Protein AF-A0AAD5LPI6-F1 (afdb_monomer_lite)

InterPro domains:
  IPR008027 Cytochrome b-c1 complex subunit 9 [PF05365] (35-84)
  IPR008027 Cytochrome b-c1 complex subunit 9 [PTHR12980] (19-94)
  IPR036656 Cytochrome b-c1 complex subunit 9 superfamily [G3DSA:1.20.5.260] (32-97)
  IPR036656 Cytochrome b-c1 complex subunit 9 superfamily [SSF81514] (32-86)

pLDDT: mean 76.5, std 17.87, range [42.44, 97.94]

Sequence (97 aa):
MLGRSLRQTTARMAQGARMASTKHSSLNGAGAYEGVYQAVMKTNVTYVATIIAAAVAVEVVYGKATSFVWESVNRGRLYHHIDWTQFKTDDDDEDEE

Secondary structure (DSSP, 8-state):
---SSHHHHHHHHHHHHHHGGGS---SS-S-TTHHHIIIIISSHHHHHHHHHHHHHHHHHHHHHHHHHHHHHHTTTSSGGGS-GGGG--GGGGS---

Foldseek 3Di:
DPDPDPVVVVVVVVVVVVVVPPPPPPPPPQDPCNVVCVQQVVDPVSVVVVVVVVVVVCCVVVVVVVVVVVCVVCPPPDPVNDDCVVVDDPVVPPPDD

Organism: Pythium insidiosum (NCBI:txid114742)

Radius of gyration: 33.86 Å; chains: 1; bounding box: 90×20×82 Å

Structure (mmCIF, N/CA/C/O backbone):
data_AF-A0AAD5LPI6-F1
#
_entry.id   AF-A0AAD5LPI6-F1
#
loop_
_atom_site.group_PDB
_atom_site.id
_atom_site.type_symbol
_atom_site.label_atom_id
_atom_site.label_alt_id
_atom_site.label_comp_id
_atom_site.label_asym_id
_atom_site.label_entity_id
_atom_site.label_seq_id
_atom_site.pdbx_PDB_ins_code
_atom_site.Cartn_x
_atom_site.Cartn_y
_atom_site.Cartn_z
_atom_site.occupancy
_atom_site.B_iso_or_equiv
_atom_site.auth_seq_id
_atom_site.auth_comp_id
_atom_site.auth_asym_id
_atom_site.auth_atom_id
_atom_site.pdbx_PDB_model_num
ATOM 1 N N . MET A 1 1 ? -40.344 -9.862 58.980 1.00 48.66 1 MET A N 1
ATOM 2 C CA . MET A 1 1 ? -39.403 -9.200 58.043 1.00 48.66 1 MET A CA 1
ATOM 3 C C . MET A 1 1 ? -39.414 -9.941 56.702 1.00 48.66 1 MET A C 1
ATOM 5 O O . MET A 1 1 ? -38.596 -10.821 56.505 1.00 48.66 1 MET A O 1
ATOM 9 N N . LEU A 1 2 ? -40.362 -9.665 55.799 1.00 55.50 2 LEU A N 1
ATOM 10 C CA . LEU A 1 2 ? -40.551 -10.448 54.558 1.00 55.50 2 LEU A CA 1
ATOM 11 C C . LEU A 1 2 ? -41.073 -9.546 53.423 1.00 55.50 2 LEU A C 1
ATOM 13 O O . LEU A 1 2 ? -42.197 -9.683 52.968 1.00 55.50 2 LEU A O 1
ATOM 17 N N . GLY A 1 3 ? -40.282 -8.552 53.008 1.00 52.12 3 GLY A N 1
ATOM 18 C CA . GLY A 1 3 ? -40.752 -7.562 52.022 1.00 52.12 3 GLY A CA 1
ATOM 19 C C . GLY A 1 3 ? -39.693 -6.978 51.089 1.00 52.12 3 GLY A C 1
ATOM 20 O O . GLY A 1 3 ? -39.943 -5.942 50.481 1.00 52.12 3 GLY A O 1
ATOM 21 N N . ARG A 1 4 ? -38.497 -7.577 50.987 1.00 56.06 4 ARG A N 1
ATOM 22 C CA . ARG A 1 4 ? -37.368 -6.968 50.250 1.00 56.06 4 ARG A CA 1
ATOM 23 C C . ARG A 1 4 ? -36.803 -7.773 49.071 1.00 56.06 4 ARG A C 1
ATOM 25 O O . ARG A 1 4 ? -35.949 -7.242 48.375 1.00 56.06 4 ARG A O 1
ATOM 32 N N . SER A 1 5 ? -37.281 -8.983 48.769 1.00 57.22 5 SER A N 1
ATOM 33 C CA . SER A 1 5 ? -36.685 -9.800 47.690 1.00 57.22 5 SER A CA 1
ATOM 34 C C . SER A 1 5 ? -37.212 -9.495 46.279 1.00 57.22 5 SER A C 1
ATOM 36 O O . SER A 1 5 ? -36.477 -9.647 45.308 1.00 57.22 5 SER A O 1
ATOM 38 N N . LEU A 1 6 ? -38.449 -9.005 46.140 1.00 54.75 6 LEU A N 1
ATOM 39 C CA . LEU A 1 6 ? -39.102 -8.812 44.832 1.00 54.75 6 LEU A CA 1
ATOM 40 C C . LEU A 1 6 ? -38.627 -7.578 44.045 1.00 54.75 6 LEU A C 1
ATOM 42 O O . LEU A 1 6 ? -38.766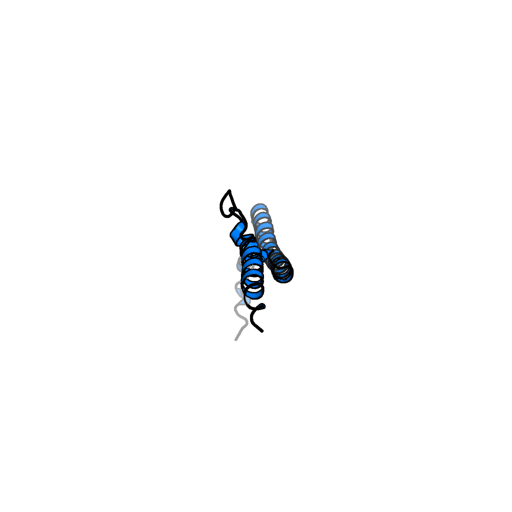 -7.531 42.826 1.00 54.75 6 LEU A O 1
ATOM 46 N N . ARG A 1 7 ? -38.055 -6.570 44.716 1.00 51.94 7 ARG A N 1
ATOM 47 C CA . ARG A 1 7 ? -37.570 -5.340 44.054 1.00 51.94 7 ARG A CA 1
ATOM 48 C C . ARG A 1 7 ? -36.146 -5.461 43.508 1.00 51.94 7 ARG A C 1
ATOM 50 O O . ARG A 1 7 ? -35.738 -4.666 42.670 1.00 51.94 7 ARG A O 1
ATOM 57 N N . GLN A 1 8 ? -35.380 -6.439 43.985 1.00 53.19 8 GLN A N 1
ATOM 58 C CA . GLN A 1 8 ? -33.960 -6.569 43.653 1.00 53.19 8 GLN A CA 1
ATOM 59 C C . GLN A 1 8 ? -33.734 -7.436 42.404 1.00 53.19 8 GLN A C 1
ATOM 61 O O . GLN A 1 8 ? -32.804 -7.190 41.636 1.00 53.19 8 GLN A O 1
ATOM 66 N N . THR A 1 9 ? -34.616 -8.407 42.158 1.00 54.50 9 THR A N 1
ATOM 67 C CA . THR A 1 9 ? -34.627 -9.236 40.944 1.00 54.50 9 THR A CA 1
ATOM 68 C C . THR A 1 9 ? -35.052 -8.440 39.712 1.00 54.50 9 THR A C 1
ATOM 70 O O . THR A 1 9 ? -34.396 -8.520 38.675 1.00 54.50 9 THR A O 1
ATOM 73 N N . THR A 1 10 ? -36.074 -7.592 39.834 1.00 55.25 10 THR A N 1
ATOM 74 C CA . THR A 1 10 ? -36.537 -6.719 38.743 1.00 55.25 10 THR A CA 1
ATOM 75 C C . THR A 1 10 ? -35.522 -5.637 38.384 1.00 55.25 10 THR A C 1
ATOM 77 O O . THR A 1 10 ? -35.328 -5.367 37.203 1.00 55.25 10 THR A O 1
ATOM 80 N N . ALA A 1 11 ? -34.804 -5.072 39.360 1.00 55.38 11 ALA A N 1
ATOM 81 C CA . ALA A 1 11 ? -33.739 -4.101 39.099 1.00 55.38 11 ALA A CA 1
ATOM 82 C C . ALA A 1 11 ? -32.567 -4.708 38.302 1.00 55.38 11 ALA A C 1
ATOM 84 O O . ALA A 1 11 ? -32.097 -4.095 37.347 1.00 55.38 11 ALA A O 1
ATOM 85 N N . ARG A 1 12 ? -32.141 -5.940 38.623 1.00 53.44 12 ARG A N 1
ATOM 86 C CA . ARG A 1 12 ? -31.101 -6.652 37.854 1.00 53.44 12 ARG A CA 1
ATOM 87 C C . ARG A 1 12 ? -31.572 -7.043 36.452 1.00 53.44 12 ARG A C 1
ATOM 89 O O . ARG A 1 12 ? -30.799 -6.954 35.503 1.00 53.44 12 ARG A O 1
ATOM 96 N N . MET A 1 13 ? -32.846 -7.405 36.308 1.00 54.31 13 MET A N 1
ATOM 97 C CA . MET A 1 13 ? -33.452 -7.722 35.013 1.00 54.31 13 MET A CA 1
ATOM 98 C C . MET A 1 13 ? -33.605 -6.474 34.128 1.00 54.31 13 MET A C 1
ATOM 100 O O . MET A 1 13 ? -33.295 -6.519 32.942 1.00 54.31 13 MET A O 1
ATOM 104 N N . ALA A 1 14 ? -33.982 -5.331 34.709 1.00 55.31 14 ALA A N 1
ATOM 105 C CA . ALA A 1 14 ? -34.048 -4.041 34.020 1.00 55.31 14 ALA A CA 1
ATOM 106 C C . ALA A 1 14 ? -32.660 -3.525 33.602 1.00 55.31 14 ALA A C 1
ATOM 108 O O . ALA A 1 14 ? -32.522 -2.899 32.552 1.00 55.31 14 ALA A O 1
ATOM 109 N N . GLN A 1 15 ? -31.622 -3.808 34.391 1.00 54.81 15 GLN A N 1
ATOM 110 C CA . GLN A 1 15 ? -30.242 -3.449 34.064 1.00 54.81 15 GLN A CA 1
ATOM 111 C C . GLN A 1 15 ? -29.671 -4.342 32.945 1.00 54.81 15 GLN A C 1
ATOM 113 O O . GLN A 1 15 ? -29.030 -3.828 32.032 1.00 54.81 15 GLN A O 1
ATOM 118 N N . GLY A 1 16 ? -29.990 -5.644 32.936 1.00 54.72 16 GLY A N 1
ATOM 119 C CA . GLY A 1 16 ? -29.661 -6.562 31.833 1.00 54.72 16 GLY A CA 1
ATOM 120 C C . GLY A 1 16 ? -30.429 -6.270 30.535 1.00 54.72 16 GLY A C 1
ATOM 121 O O . GLY A 1 16 ? -29.858 -6.348 29.450 1.00 54.72 16 GLY A O 1
ATOM 122 N N . ALA A 1 17 ? -31.692 -5.845 30.634 1.00 54.50 17 ALA A N 1
ATOM 123 C CA . ALA A 1 17 ? -32.514 -5.470 29.480 1.00 54.50 17 ALA A CA 1
ATOM 124 C C . ALA A 1 17 ? -32.011 -4.199 28.771 1.00 54.50 17 ALA A C 1
ATOM 126 O O . ALA A 1 17 ? -32.064 -4.112 27.547 1.00 54.50 17 ALA A O 1
ATOM 127 N N . ARG A 1 18 ? -31.454 -3.232 29.514 1.00 53.88 18 ARG A N 1
ATOM 128 C CA . ARG A 1 18 ? -30.826 -2.027 28.935 1.00 53.88 18 ARG A CA 1
ATOM 129 C C . ARG A 1 18 ? -29.493 -2.328 28.249 1.00 53.88 18 ARG A C 1
ATOM 131 O O . ARG A 1 18 ? -29.121 -1.635 27.310 1.00 53.88 18 ARG A O 1
ATOM 138 N N . MET A 1 19 ? -28.802 -3.381 28.680 1.00 52.62 19 MET A N 1
ATOM 139 C CA . MET A 1 19 ? -27.530 -3.815 28.099 1.00 52.62 19 MET A CA 1
ATOM 140 C C . MET A 1 19 ? -27.714 -4.611 26.793 1.00 52.62 19 MET A C 1
ATOM 142 O O . MET A 1 19 ? -26.812 -4.653 25.964 1.00 52.62 19 MET A O 1
ATOM 146 N N . ALA A 1 20 ? -28.899 -5.189 26.569 1.00 54.38 20 ALA A N 1
ATOM 147 C CA . ALA A 1 20 ? -29.251 -5.891 25.332 1.00 54.38 20 ALA A CA 1
ATOM 148 C C . ALA A 1 20 ? -29.612 -4.953 24.159 1.00 54.38 20 ALA A C 1
ATOM 150 O O . ALA A 1 20 ? -29.718 -5.405 23.020 1.00 54.38 20 ALA A O 1
ATOM 151 N N . SER A 1 21 ? -29.788 -3.652 24.420 1.00 54.56 21 SER A N 1
ATOM 152 C CA . SER A 1 21 ? -30.313 -2.673 23.455 1.00 54.56 21 SER A CA 1
ATOM 153 C C . SER A 1 21 ? -29.247 -1.963 22.607 1.00 54.56 21 SER A C 1
ATOM 155 O O . SER A 1 21 ? -29.591 -1.088 21.818 1.00 54.56 21 SER A O 1
ATOM 157 N N . THR A 1 22 ? -27.964 -2.313 22.731 1.00 59.38 22 THR A N 1
ATOM 158 C CA . THR A 1 22 ? -26.884 -1.731 21.908 1.00 59.38 22 THR A CA 1
ATOM 159 C C . THR A 1 22 ? -26.395 -2.671 20.807 1.00 59.38 22 THR A C 1
ATOM 161 O O . THR A 1 22 ? -25.305 -2.486 20.268 1.00 59.38 22 THR A O 1
ATOM 164 N N . LYS A 1 23 ? -27.187 -3.681 20.420 1.00 56.72 23 LYS A N 1
ATOM 165 C CA . LYS A 1 23 ? -26.946 -4.355 19.141 1.00 56.72 23 LYS A CA 1
ATOM 166 C C . LYS A 1 23 ? -27.366 -3.411 18.019 1.00 56.72 23 LYS A C 1
ATOM 168 O O . LYS A 1 23 ? -28.547 -3.119 17.867 1.00 56.72 23 LYS A O 1
ATOM 173 N N . HIS A 1 24 ? -26.371 -2.930 17.277 1.00 57.09 24 HIS A N 1
ATOM 174 C CA . HIS A 1 24 ? -26.512 -2.152 16.050 1.00 57.09 24 HIS A CA 1
ATOM 175 C C . HIS A 1 24 ? -27.626 -2.756 15.180 1.00 57.09 24 HIS A C 1
ATOM 177 O O . HIS A 1 24 ? -27.505 -3.883 14.701 1.00 57.09 24 HIS A O 1
ATOM 183 N N . SER A 1 25 ? -28.745 -2.043 15.033 1.00 57.25 25 SER A N 1
ATOM 184 C CA . SER A 1 25 ? -29.853 -2.458 14.176 1.00 57.25 25 SER A CA 1
ATOM 185 C C . SER A 1 25 ? -29.471 -2.195 12.720 1.00 57.25 25 SER A C 1
ATOM 187 O O . SER A 1 25 ? -29.860 -1.185 12.135 1.00 57.25 25 SER A O 1
ATOM 189 N N . SER A 1 26 ? -28.658 -3.070 12.134 1.00 59.69 26 SER A N 1
ATOM 190 C CA . SER A 1 26 ? -28.300 -2.984 10.720 1.00 59.69 26 SER A CA 1
ATOM 191 C C . SER A 1 26 ? -29.459 -3.555 9.888 1.00 59.6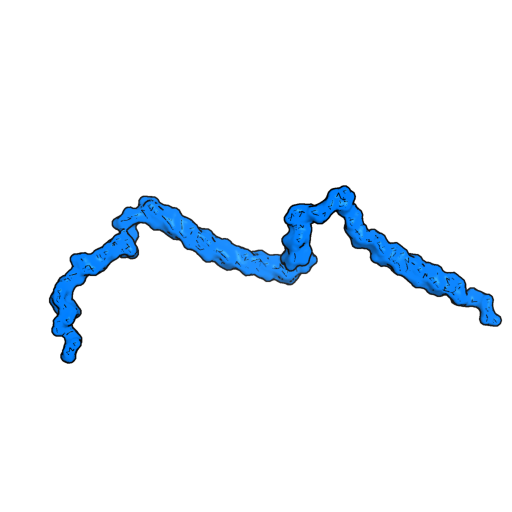9 26 SER A C 1
ATOM 193 O O . SER A 1 26 ? -29.468 -4.729 9.526 1.00 59.69 26 SER A O 1
ATOM 195 N N . LEU A 1 27 ? -30.488 -2.740 9.636 1.00 59.59 27 LEU A N 1
ATOM 196 C CA . LEU A 1 27 ? -31.593 -3.094 8.725 1.00 59.59 27 LEU A CA 1
ATOM 197 C C . LEU A 1 27 ? -31.089 -3.361 7.289 1.00 59.59 27 LEU A C 1
ATOM 199 O O . LEU A 1 27 ? -31.724 -4.095 6.542 1.00 59.59 27 LEU A O 1
ATOM 203 N N . ASN A 1 28 ? -29.901 -2.851 6.960 1.00 61.25 28 ASN A N 1
ATOM 204 C CA . ASN A 1 28 ? -29.064 -3.259 5.836 1.00 61.25 28 ASN A CA 1
ATOM 205 C C . ASN A 1 28 ? -27.839 -3.940 6.458 1.00 61.25 28 ASN A C 1
ATOM 207 O O . ASN A 1 28 ? -27.235 -3.318 7.324 1.00 61.25 28 ASN A O 1
ATOM 211 N N . GLY A 1 29 ? -27.504 -5.187 6.110 1.00 66.12 29 GLY A N 1
ATOM 212 C CA . GLY A 1 29 ? -26.416 -5.955 6.745 1.00 66.12 29 GLY A CA 1
ATOM 213 C C . GLY A 1 29 ? -25.040 -5.262 6.773 1.00 66.12 29 GLY A C 1
ATOM 214 O O . GLY A 1 29 ? -24.883 -4.133 6.315 1.00 66.12 29 GLY A O 1
ATOM 215 N N . ALA A 1 30 ? -24.023 -5.947 7.312 1.00 71.62 30 ALA A N 1
ATOM 216 C CA . ALA A 1 30 ? -22.661 -5.412 7.416 1.00 71.62 30 ALA A CA 1
ATOM 217 C C . ALA A 1 30 ? -22.206 -4.774 6.087 1.00 71.62 30 ALA A C 1
ATOM 219 O O . ALA A 1 30 ? -22.186 -5.434 5.048 1.00 71.62 30 ALA A O 1
ATOM 220 N N . GLY A 1 31 ? -21.885 -3.476 6.119 1.00 81.69 31 GLY A N 1
ATOM 221 C CA . GLY A 1 31 ? -21.426 -2.752 4.936 1.00 81.69 31 GLY A CA 1
ATOM 222 C C . GLY A 1 31 ? -20.111 -3.328 4.407 1.00 81.69 31 GLY A C 1
ATOM 223 O O . GLY A 1 31 ? -19.352 -3.943 5.155 1.00 81.69 31 GLY A O 1
ATOM 224 N N . ALA A 1 32 ? -19.800 -3.089 3.128 1.00 86.06 32 ALA A N 1
ATOM 225 C CA . ALA A 1 32 ? -18.599 -3.626 2.469 1.00 86.06 32 ALA A CA 1
ATOM 226 C C . ALA A 1 32 ? -17.277 -3.311 3.204 1.00 86.06 32 ALA A C 1
ATOM 228 O O . ALA A 1 32 ? -16.294 -4.030 3.055 1.00 86.06 32 ALA A O 1
ATOM 229 N N . TYR A 1 33 ? -17.266 -2.262 4.030 1.00 88.06 33 TYR A N 1
ATOM 230 C CA . TYR A 1 33 ? -16.100 -1.801 4.784 1.00 88.06 33 TYR A CA 1
ATOM 231 C C . TYR A 1 33 ? -16.198 -2.053 6.293 1.00 88.06 33 TYR A C 1
ATOM 233 O O . TYR A 1 33 ? -15.306 -1.649 7.035 1.00 88.06 33 TYR A O 1
ATOM 241 N N . GLU A 1 34 ? -17.243 -2.739 6.762 1.00 88.06 34 GLU A N 1
ATOM 242 C CA . GLU A 1 34 ? -17.455 -3.008 8.190 1.00 88.06 34 GLU A CA 1
ATOM 243 C C . GLU A 1 34 ? -16.276 -3.788 8.791 1.00 88.06 34 GLU A C 1
ATOM 245 O O . GLU A 1 34 ? -15.798 -3.468 9.876 1.00 88.06 34 GLU A O 1
ATOM 250 N N . GLY A 1 35 ? -15.732 -4.757 8.047 1.00 89.00 35 GLY A N 1
ATOM 251 C CA . GLY A 1 35 ? -14.553 -5.514 8.475 1.00 89.00 35 GLY A CA 1
ATOM 252 C C . GLY A 1 35 ? -13.304 -4.641 8.628 1.00 89.00 35 GLY A C 1
ATOM 253 O O . GLY A 1 35 ? -12.569 -4.785 9.601 1.00 89.00 35 GLY A O 1
ATOM 254 N N . VAL A 1 36 ? -13.095 -3.687 7.715 1.00 89.88 36 VAL A N 1
ATOM 255 C CA . VAL A 1 36 ? -11.967 -2.741 7.783 1.00 89.88 36 VAL A CA 1
ATOM 256 C C . VAL A 1 36 ? -12.142 -1.803 8.971 1.00 89.88 36 VAL A C 1
ATOM 258 O O . VAL A 1 36 ? -11.205 -1.589 9.742 1.00 89.88 36 VAL A O 1
ATOM 261 N N . TYR A 1 37 ? -13.357 -1.294 9.168 1.00 89.56 37 TYR A N 1
ATOM 262 C CA . TYR A 1 37 ? -13.661 -0.421 10.290 1.00 89.56 37 TYR A CA 1
ATOM 263 C C . TYR A 1 37 ? -13.375 -1.114 11.627 1.00 89.56 37 TYR A C 1
ATOM 265 O O . TYR A 1 37 ? -12.664 -0.569 12.476 1.00 89.56 37 TYR A O 1
ATOM 273 N N . GLN A 1 38 ? -13.853 -2.350 11.789 1.00 89.81 38 GLN A N 1
ATO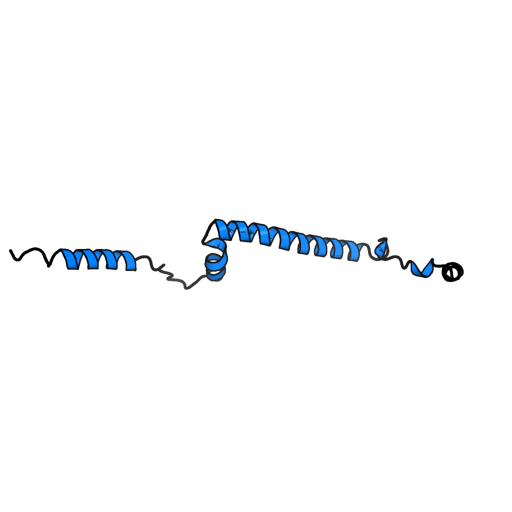M 274 C CA . GLN A 1 38 ? -13.627 -3.121 13.009 1.00 89.81 38 GLN A CA 1
ATOM 275 C C . GLN A 1 38 ? -12.162 -3.513 13.215 1.00 89.81 38 GLN A C 1
ATOM 277 O O . GLN A 1 38 ? -11.716 -3.540 14.362 1.00 89.81 38 GLN A O 1
ATOM 282 N N . ALA A 1 39 ? -11.417 -3.786 12.142 1.00 89.50 39 ALA A N 1
ATOM 283 C CA . ALA A 1 39 ? -10.026 -4.21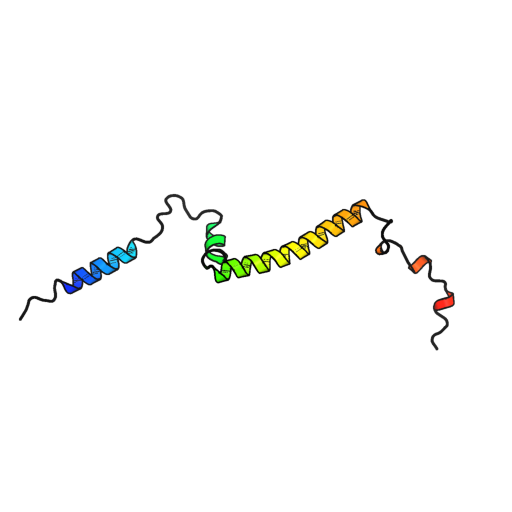6 12.226 1.00 89.50 39 ALA A CA 1
ATOM 284 C C . ALA A 1 39 ? -9.065 -3.073 12.575 1.00 89.50 39 ALA A C 1
ATOM 286 O O . ALA A 1 39 ? -8.199 -3.248 13.431 1.00 89.50 39 ALA A O 1
ATOM 287 N N . VAL A 1 40 ? -9.199 -1.914 11.921 1.00 92.94 40 VAL A N 1
ATOM 288 C CA . VAL A 1 40 ? -8.166 -0.866 11.998 1.00 92.94 40 VAL A CA 1
ATOM 289 C C . VAL A 1 40 ? -8.672 0.511 12.407 1.00 92.94 40 VAL A C 1
ATOM 291 O O . VAL A 1 40 ? -7.876 1.315 12.879 1.00 92.94 40 VAL A O 1
ATOM 294 N N . MET A 1 41 ? -9.971 0.804 12.292 1.00 91.50 41 MET A N 1
ATOM 295 C CA . MET A 1 41 ? -10.501 2.156 12.553 1.00 91.50 41 MET A CA 1
ATOM 296 C C . MET A 1 41 ? -11.224 2.297 13.897 1.00 91.50 41 MET A C 1
ATOM 298 O O . MET A 1 41 ? -11.479 3.414 14.339 1.00 91.50 41 MET A O 1
ATOM 302 N N . LYS A 1 42 ? -11.546 1.188 14.571 1.00 91.50 42 LYS A N 1
ATOM 303 C CA . LYS A 1 42 ? -12.348 1.193 15.805 1.00 91.50 42 LYS A CA 1
ATOM 304 C C . LYS A 1 42 ? -11.676 1.903 16.988 1.00 91.50 42 LYS A C 1
ATOM 306 O O . LYS A 1 42 ? -12.371 2.466 17.831 1.00 91.50 42 LYS A O 1
ATOM 311 N N . THR A 1 43 ? -10.347 1.871 17.067 1.00 93.62 43 THR A N 1
ATOM 312 C CA . THR A 1 43 ? -9.581 2.440 18.186 1.00 93.62 43 THR A CA 1
ATOM 313 C C . THR A 1 43 ? -8.580 3.462 17.669 1.00 93.62 43 THR A C 1
ATOM 315 O O . THR A 1 43 ? -7.814 3.151 16.762 1.00 93.62 43 THR A O 1
ATOM 318 N N . ASN A 1 44 ? -8.512 4.642 18.296 1.00 93.69 44 ASN A N 1
ATOM 319 C CA . ASN A 1 44 ? -7.621 5.734 17.874 1.00 93.69 44 ASN A CA 1
ATOM 320 C C . ASN A 1 44 ? -6.151 5.304 17.741 1.00 93.69 44 ASN A C 1
ATOM 322 O O . ASN A 1 44 ? -5.501 5.653 16.764 1.00 93.69 44 ASN A O 1
ATOM 326 N N . VAL A 1 45 ? -5.632 4.516 18.691 1.00 95.81 45 VAL A N 1
ATOM 327 C CA . VAL A 1 45 ? -4.237 4.041 18.657 1.00 95.81 45 VAL A CA 1
ATOM 328 C C . VAL A 1 45 ? -3.989 3.137 17.445 1.00 95.81 45 VAL A C 1
ATOM 330 O O . VAL A 1 45 ? -3.050 3.370 16.689 1.00 95.81 45 VAL A O 1
ATOM 333 N N . THR A 1 46 ? -4.853 2.142 17.225 1.00 95.00 46 THR A N 1
ATOM 334 C CA . THR A 1 46 ? -4.770 1.235 16.068 1.00 95.00 46 THR A CA 1
ATOM 335 C C . THR A 1 46 ? -4.922 1.996 14.757 1.00 95.00 46 THR A C 1
ATOM 337 O O . THR A 1 46 ? -4.197 1.727 13.802 1.00 95.00 46 THR A O 1
ATOM 340 N N . TYR A 1 47 ? -5.812 2.984 14.723 1.00 95.25 47 TYR A N 1
ATOM 341 C CA . TYR A 1 47 ? -6.068 3.787 13.539 1.00 95.25 47 TYR A CA 1
ATOM 342 C C . TYR A 1 47 ? -4.855 4.631 13.148 1.00 95.25 47 TYR A C 1
ATOM 344 O O . TYR A 1 47 ? -4.393 4.558 12.011 1.00 95.25 47 TYR A O 1
ATOM 352 N N . VAL A 1 48 ? -4.273 5.358 14.105 1.00 97.12 48 VAL A N 1
ATOM 353 C CA . VAL A 1 48 ? -3.062 6.159 13.877 1.00 97.12 48 VAL A CA 1
ATOM 354 C C . VAL A 1 48 ? -1.879 5.272 13.480 1.00 97.12 48 VAL A C 1
ATOM 356 O O . VAL A 1 48 ? -1.183 5.590 12.519 1.00 97.12 48 VAL A O 1
ATOM 359 N N . ALA A 1 49 ? -1.679 4.132 14.150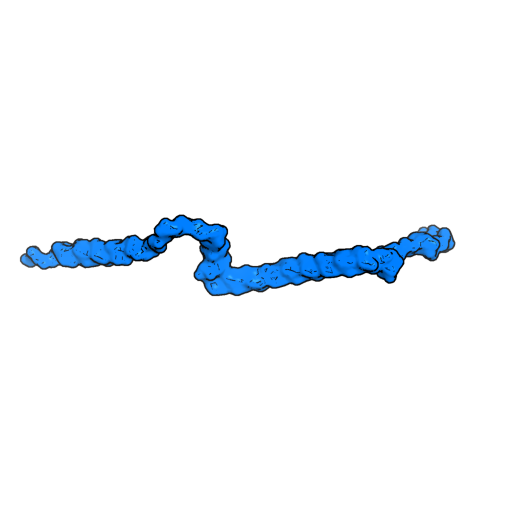 1.00 96.56 49 ALA A N 1
ATOM 360 C CA . ALA A 1 49 ? -0.624 3.184 13.784 1.00 96.56 49 ALA A CA 1
ATOM 361 C C . ALA A 1 49 ? -0.797 2.656 12.349 1.00 96.56 49 ALA A C 1
ATOM 363 O O . ALA A 1 49 ? 0.173 2.568 11.596 1.00 96.56 49 ALA A O 1
ATOM 364 N N . THR A 1 50 ? -2.038 2.366 11.952 1.00 96.19 50 THR A N 1
ATOM 365 C CA . THR A 1 50 ? -2.362 1.909 10.596 1.00 96.19 50 THR A CA 1
ATOM 366 C C . THR A 1 50 ? -2.078 2.991 9.559 1.00 96.19 50 THR A C 1
ATOM 368 O O . THR A 1 50 ? -1.517 2.681 8.513 1.00 96.19 50 THR A O 1
ATOM 371 N N . ILE A 1 51 ? -2.402 4.258 9.845 1.00 96.50 51 ILE A N 1
ATOM 372 C CA . ILE A 1 51 ? -2.098 5.386 8.948 1.00 96.50 51 ILE A CA 1
ATOM 373 C C . ILE A 1 51 ? -0.590 5.519 8.735 1.00 96.50 51 ILE A C 1
ATOM 375 O O . ILE A 1 51 ? -0.151 5.657 7.598 1.00 96.50 51 ILE A O 1
ATOM 379 N N . ILE A 1 52 ? 0.205 5.450 9.804 1.00 97.88 52 ILE A N 1
ATOM 380 C CA . ILE A 1 52 ? 1.667 5.565 9.707 1.00 97.88 52 ILE A CA 1
ATOM 381 C C . ILE A 1 52 ? 2.240 4.405 8.886 1.00 97.88 52 ILE A C 1
ATOM 383 O O . ILE A 1 52 ? 3.017 4.629 7.962 1.00 97.88 52 ILE A O 1
ATOM 387 N N . ALA A 1 53 ? 1.822 3.170 9.174 1.00 97.19 53 ALA A N 1
ATOM 388 C CA . ALA A 1 53 ? 2.264 2.001 8.419 1.00 97.19 53 ALA A CA 1
ATOM 389 C C . ALA A 1 53 ? 1.865 2.089 6.935 1.00 97.19 53 ALA A C 1
ATOM 391 O O . ALA A 1 53 ? 2.676 1.806 6.052 1.00 97.19 53 ALA A O 1
ATOM 392 N N . ALA A 1 54 ? 0.635 2.527 6.656 1.00 96.62 54 ALA A N 1
ATOM 393 C CA . ALA A 1 54 ? 0.152 2.730 5.298 1.00 96.62 54 ALA A CA 1
ATOM 394 C C . ALA A 1 54 ? 0.938 3.828 4.573 1.00 96.62 54 ALA A C 1
ATOM 396 O O . ALA A 1 54 ? 1.266 3.647 3.406 1.00 96.62 54 ALA A O 1
ATOM 397 N N . ALA A 1 55 ? 1.287 4.926 5.246 1.00 97.94 55 ALA A N 1
ATOM 398 C CA . ALA A 1 55 ? 2.079 6.002 4.657 1.00 97.94 55 ALA A CA 1
ATOM 399 C C . ALA A 1 55 ? 3.452 5.501 4.186 1.00 97.94 55 ALA A C 1
ATOM 401 O O . ALA A 1 55 ? 3.813 5.726 3.035 1.00 97.94 55 ALA A O 1
ATOM 402 N N . VAL A 1 56 ? 4.161 4.740 5.027 1.00 97.88 56 VAL A N 1
ATOM 403 C CA . VAL A 1 56 ? 5.458 4.141 4.662 1.00 97.88 56 VAL A CA 1
ATOM 404 C C . VAL A 1 56 ? 5.307 3.169 3.489 1.00 97.88 56 VAL A C 1
ATOM 406 O O . VAL A 1 56 ? 6.091 3.198 2.542 1.00 97.88 56 VAL A O 1
ATOM 409 N N . ALA A 1 57 ? 4.279 2.316 3.512 1.00 97.88 57 ALA A N 1
ATOM 410 C CA . ALA A 1 57 ? 4.034 1.373 2.423 1.00 97.88 57 ALA A CA 1
ATOM 411 C C . ALA A 1 57 ? 3.730 2.091 1.096 1.00 97.88 57 ALA A C 1
ATOM 413 O O . ALA A 1 57 ? 4.269 1.724 0.049 1.00 97.88 57 ALA A O 1
ATOM 414 N N . VAL A 1 58 ? 2.893 3.130 1.142 1.00 97.94 58 VAL A N 1
ATOM 415 C CA . VAL A 1 58 ? 2.543 3.948 -0.024 1.00 97.94 58 VAL A CA 1
ATOM 416 C C . VAL A 1 58 ? 3.767 4.678 -0.556 1.00 97.94 58 VAL A C 1
ATOM 418 O O . VAL A 1 58 ? 3.957 4.682 -1.765 1.00 97.94 58 VAL A O 1
ATOM 421 N N . GLU A 1 59 ? 4.620 5.235 0.299 1.00 96.56 59 GLU A N 1
ATOM 422 C CA . GLU A 1 59 ? 5.846 5.920 -0.122 1.00 96.56 59 GLU A CA 1
ATOM 423 C C . GLU A 1 59 ? 6.767 4.995 -0.929 1.00 96.56 59 GLU A C 1
ATOM 425 O O . GLU A 1 59 ? 7.212 5.361 -2.017 1.00 96.56 59 GLU A O 1
ATOM 430 N N . VAL A 1 60 ? 6.982 3.762 -0.460 1.00 97.25 60 VAL A N 1
ATOM 431 C CA . VAL A 1 60 ? 7.817 2.777 -1.169 1.00 97.25 60 VAL A CA 1
ATOM 432 C C . VAL A 1 60 ? 7.226 2.424 -2.532 1.00 97.25 60 VAL A C 1
ATOM 434 O O . VAL A 1 60 ? 7.940 2.412 -3.538 1.00 97.25 60 VAL A O 1
ATOM 437 N N . VAL A 1 61 ? 5.927 2.121 -2.581 1.00 97.38 61 VAL A N 1
ATOM 438 C CA . VAL A 1 61 ? 5.256 1.745 -3.833 1.00 97.38 61 VAL A CA 1
ATOM 439 C C . VAL A 1 61 ? 5.235 2.921 -4.801 1.00 97.38 61 VAL A C 1
ATOM 441 O O . VAL A 1 61 ? 5.572 2.753 -5.971 1.00 97.38 61 VAL A O 1
ATOM 444 N N . TYR A 1 62 ? 4.888 4.111 -4.318 1.00 96.19 62 TYR A N 1
ATOM 445 C CA . TYR A 1 62 ? 4.822 5.324 -5.119 1.00 96.19 62 TYR A CA 1
ATOM 446 C C . TYR A 1 62 ? 6.193 5.709 -5.673 1.00 96.19 62 TYR A C 1
ATOM 448 O O . TYR A 1 62 ? 6.302 5.998 -6.865 1.00 96.19 62 TYR A O 1
ATOM 456 N N . GLY A 1 63 ? 7.247 5.653 -4.852 1.00 94.62 63 GLY A N 1
ATOM 457 C CA . GLY A 1 63 ? 8.619 5.912 -5.285 1.00 94.62 63 GLY A CA 1
ATOM 458 C C . GLY A 1 63 ? 9.047 4.958 -6.396 1.00 94.62 63 GLY A C 1
ATOM 459 O O . GLY A 1 63 ? 9.479 5.401 -7.457 1.00 94.62 63 GLY A O 1
ATOM 460 N N . LYS A 1 64 ? 8.832 3.648 -6.212 1.00 95.88 64 LYS A N 1
ATOM 461 C CA . LYS A 1 64 ? 9.161 2.646 -7.239 1.00 95.88 64 LYS A CA 1
ATOM 462 C C . LYS A 1 64 ? 8.344 2.810 -8.515 1.00 95.88 64 LYS A C 1
ATOM 464 O O . LYS A 1 64 ? 8.907 2.741 -9.601 1.00 95.88 64 LYS A O 1
ATOM 469 N N . ALA A 1 65 ? 7.037 3.029 -8.398 1.00 95.88 65 ALA A N 1
ATOM 470 C CA . ALA A 1 65 ? 6.162 3.200 -9.553 1.00 95.88 65 ALA A CA 1
ATOM 471 C C . ALA A 1 65 ? 6.533 4.455 -10.351 1.00 95.88 65 ALA A C 1
ATOM 473 O O . ALA A 1 65 ? 6.626 4.404 -11.575 1.00 95.88 65 ALA A O 1
ATOM 474 N N . THR A 1 66 ? 6.798 5.565 -9.661 1.00 94.44 66 THR A N 1
ATOM 475 C CA . THR A 1 66 ? 7.186 6.824 -10.303 1.00 94.44 66 THR A CA 1
ATOM 476 C C . THR A 1 66 ? 8.540 6.691 -10.996 1.00 94.44 66 THR A C 1
ATOM 478 O O . THR A 1 66 ? 8.656 7.081 -12.157 1.00 94.44 66 THR A O 1
ATOM 481 N N . SER A 1 67 ? 9.536 6.077 -10.344 1.00 91.94 67 SER A N 1
ATOM 482 C CA . SER A 1 67 ? 10.833 5.791 -10.972 1.00 91.94 67 SER A CA 1
ATOM 483 C C . SER A 1 67 ? 10.692 4.871 -12.178 1.00 91.94 67 SER A C 1
ATOM 485 O O . SER A 1 67 ? 11.256 5.165 -13.223 1.00 91.94 67 SER A O 1
ATOM 487 N N . PHE A 1 68 ? 9.874 3.820 -12.090 1.00 92.38 68 PHE A N 1
ATOM 488 C CA . PHE A 1 68 ? 9.627 2.919 -13.215 1.00 92.38 68 PHE A CA 1
ATOM 489 C C . PHE A 1 68 ? 9.011 3.650 -14.415 1.00 92.38 68 PHE A C 1
ATOM 491 O O . PHE A 1 68 ? 9.463 3.487 -15.548 1.00 92.38 68 PHE A O 1
ATOM 498 N N . VAL A 1 69 ? 8.002 4.495 -14.179 1.00 94.88 69 VAL A N 1
ATOM 499 C CA . VAL A 1 69 ? 7.406 5.322 -15.238 1.00 94.88 69 VAL A CA 1
ATOM 500 C C . VAL A 1 69 ? 8.466 6.247 -15.837 1.00 94.88 69 VAL A C 1
ATOM 502 O O . VAL A 1 69 ? 8.599 6.314 -17.059 1.00 94.88 69 VAL A O 1
ATOM 505 N N . TRP A 1 70 ? 9.270 6.904 -15.001 1.00 92.44 70 TRP A N 1
ATOM 506 C CA . TRP A 1 70 ? 10.336 7.797 -15.450 1.00 92.44 70 TRP A CA 1
ATOM 507 C C . TRP A 1 70 ? 11.404 7.083 -16.289 1.00 92.44 70 TRP A C 1
ATOM 509 O O . TRP A 1 70 ? 11.778 7.564 -17.362 1.00 92.44 70 TRP A O 1
ATOM 519 N N . GLU A 1 71 ? 11.862 5.922 -15.835 1.00 91.81 71 GLU A N 1
ATOM 520 C CA . GLU A 1 71 ? 12.835 5.070 -16.519 1.00 91.81 71 GLU A CA 1
ATOM 521 C C . GLU A 1 71 ? 12.290 4.547 -17.846 1.00 91.81 71 GLU A C 1
ATOM 523 O O . GLU A 1 71 ? 13.014 4.542 -18.840 1.00 91.81 71 GLU A O 1
ATOM 528 N N . SER A 1 72 ? 11.005 4.178 -17.900 1.00 89.69 72 SER A N 1
ATOM 529 C CA . SER A 1 72 ? 10.367 3.698 -19.130 1.00 89.69 72 SER A CA 1
ATOM 530 C C . SER A 1 72 ? 10.347 4.766 -20.228 1.00 89.69 72 SER A C 1
ATOM 532 O O . SER A 1 72 ? 10.630 4.466 -21.387 1.00 89.69 72 SER A O 1
ATOM 534 N N . VAL A 1 73 ? 10.086 6.024 -19.858 1.00 91.38 73 VAL A N 1
ATOM 535 C CA . VAL A 1 73 ? 10.043 7.160 -20.791 1.00 91.38 73 VAL A CA 1
ATOM 536 C C . VAL A 1 73 ? 11.450 7.597 -21.205 1.00 91.38 73 VAL A C 1
ATOM 538 O O . VAL A 1 73 ? 11.648 8.075 -22.320 1.00 91.38 73 VAL A O 1
ATOM 541 N N . ASN A 1 74 ? 12.445 7.408 -20.338 1.00 90.00 74 ASN A N 1
ATOM 542 C CA . ASN A 1 74 ? 13.828 7.833 -20.570 1.00 90.00 74 ASN A CA 1
ATOM 543 C C . ASN A 1 74 ? 14.790 6.658 -20.827 1.00 90.00 74 ASN A C 1
ATOM 545 O O . ASN A 1 74 ? 16.001 6.759 -20.599 1.00 90.00 74 ASN A O 1
ATOM 549 N N . ARG A 1 75 ? 14.269 5.527 -21.310 1.00 84.50 75 ARG A N 1
ATOM 550 C CA . ARG A 1 75 ? 15.049 4.307 -21.536 1.00 84.50 75 ARG A CA 1
ATOM 551 C C . ARG A 1 75 ? 16.261 4.577 -22.437 1.00 84.50 75 ARG A C 1
ATOM 553 O O . ARG A 1 75 ? 16.151 5.250 -23.456 1.00 84.50 75 ARG A O 1
ATOM 560 N N . GLY A 1 76 ? 17.430 4.073 -22.039 1.00 82.19 76 GLY A N 1
ATOM 561 C CA . GLY A 1 76 ? 18.696 4.261 -22.765 1.00 82.19 76 GLY A CA 1
ATOM 562 C C . GLY A 1 76 ? 19.400 5.609 -22.551 1.00 82.19 76 GLY A C 1
ATOM 563 O O . GLY A 1 76 ? 20.521 5.773 -23.014 1.00 82.19 76 GLY A O 1
ATOM 564 N N . ARG A 1 77 ? 18.793 6.566 -21.831 1.00 83.81 77 ARG A N 1
ATOM 565 C CA . ARG A 1 77 ? 19.422 7.864 -21.498 1.00 83.81 77 ARG A CA 1
ATOM 566 C C . ARG A 1 77 ? 19.907 7.963 -20.050 1.00 83.81 77 ARG A C 1
ATOM 568 O O . ARG A 1 77 ? 20.515 8.964 -19.685 1.00 83.81 77 ARG A O 1
ATOM 575 N N . LEU A 1 78 ? 19.603 6.965 -19.219 1.00 84.19 78 LEU A N 1
ATOM 576 C CA . LEU A 1 78 ? 19.985 6.947 -17.806 1.00 84.19 78 LEU A CA 1
ATOM 577 C C . LEU A 1 78 ? 21.294 6.187 -17.606 1.00 84.19 78 LEU A C 1
ATOM 579 O O . LEU A 1 78 ? 21.551 5.197 -18.284 1.00 84.19 78 LEU A O 1
ATOM 583 N N . TYR A 1 79 ? 22.075 6.631 -16.620 1.00 82.06 79 TYR A N 1
ATOM 584 C CA . TYR A 1 79 ? 23.397 6.092 -16.287 1.00 82.06 79 TYR A CA 1
ATOM 585 C C . TYR A 1 79 ? 23.408 4.568 -16.075 1.00 82.06 79 TYR A C 1
ATO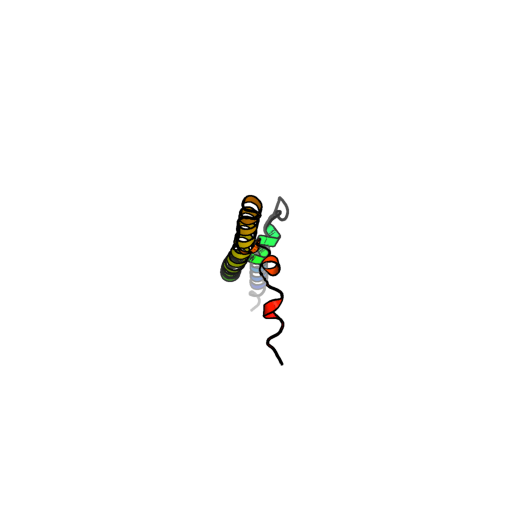M 587 O O . TYR A 1 79 ? 24.327 3.883 -16.509 1.00 82.06 79 TYR A O 1
ATOM 595 N N . HIS A 1 80 ? 22.354 4.018 -15.468 1.00 81.50 80 HIS A N 1
ATOM 596 C CA . HIS A 1 80 ? 22.227 2.581 -15.208 1.00 81.50 80 HIS A CA 1
ATOM 597 C C . HIS A 1 80 ? 21.719 1.761 -16.411 1.00 81.50 80 HIS A C 1
ATOM 599 O O . HIS A 1 80 ? 21.647 0.541 -16.322 1.00 81.50 80 HIS A O 1
ATOM 605 N N . HIS A 1 81 ? 21.343 2.402 -17.523 1.00 80.94 81 HIS A N 1
ATOM 606 C CA . HIS A 1 81 ? 21.020 1.718 -18.782 1.00 80.94 81 HIS A CA 1
ATOM 607 C C . HIS A 1 81 ? 22.245 1.540 -19.688 1.00 80.94 81 HIS A C 1
ATOM 609 O O . HIS A 1 81 ? 22.154 0.832 -20.690 1.00 80.94 81 HIS A O 1
ATOM 615 N N . ILE A 1 82 ? 23.356 2.213 -19.377 1.00 79.56 82 ILE A N 1
ATOM 616 C CA . ILE A 1 82 ? 24.593 2.124 -20.146 1.00 79.56 82 ILE A CA 1
ATOM 617 C C . ILE A 1 82 ? 25.277 0.811 -19.778 1.00 79.56 82 ILE A C 1
ATOM 619 O O . ILE A 1 82 ? 25.500 0.525 -18.603 1.00 79.56 82 ILE A O 1
ATOM 623 N N . ASP A 1 83 ? 25.599 0.015 -20.790 1.00 78.56 83 ASP A N 1
ATOM 624 C CA . ASP A 1 83 ? 26.388 -1.191 -20.603 1.00 78.56 83 ASP A CA 1
ATOM 625 C C . ASP A 1 83 ? 27.854 -0.801 -20.395 1.00 78.56 83 ASP A C 1
ATOM 627 O O . ASP A 1 83 ? 28.539 -0.413 -21.332 1.00 78.56 83 ASP A O 1
ATOM 631 N N . TRP A 1 84 ? 28.338 -0.847 -19.160 1.00 78.62 84 TRP A N 1
ATOM 632 C CA . TRP A 1 84 ? 29.716 -0.466 -18.847 1.00 78.62 84 TRP A CA 1
ATOM 633 C C . TRP A 1 84 ? 30.741 -1.528 -19.258 1.00 78.62 84 TRP A C 1
ATOM 635 O O . TRP A 1 84 ? 31.932 -1.233 -19.295 1.00 78.62 84 TRP A O 1
ATOM 645 N N . THR A 1 85 ? 30.299 -2.743 -19.602 1.00 77.00 85 THR A N 1
ATOM 646 C CA . THR A 1 85 ? 31.204 -3.828 -20.012 1.00 77.00 85 THR A CA 1
ATOM 647 C C . THR A 1 85 ? 31.865 -3.548 -21.357 1.00 77.00 85 THR A C 1
ATOM 649 O O . THR A 1 85 ? 33.009 -3.927 -21.556 1.00 77.00 85 THR A O 1
ATOM 652 N N . GLN A 1 86 ? 31.208 -2.782 -22.232 1.00 73.81 86 GLN A N 1
ATOM 653 C CA . GLN A 1 86 ? 31.763 -2.376 -23.528 1.00 73.81 86 GLN A CA 1
ATOM 654 C C . GLN A 1 86 ? 32.944 -1.393 -23.422 1.00 73.81 86 GLN A C 1
ATOM 656 O O . GLN A 1 86 ? 33.619 -1.140 -24.415 1.00 73.81 86 GLN A O 1
ATOM 661 N N . PHE A 1 87 ? 33.157 -0.799 -22.244 1.00 77.56 87 PHE A N 1
ATOM 662 C CA . PHE A 1 87 ? 34.244 0.149 -21.985 1.00 77.56 87 PHE A CA 1
ATOM 663 C C . PHE A 1 87 ? 35.380 -0.460 -21.161 1.00 77.56 87 PHE A C 1
ATOM 665 O O . PHE A 1 87 ? 36.358 0.233 -20.899 1.00 77.56 87 PHE A O 1
ATOM 672 N N . LYS A 1 88 ? 35.259 -1.729 -20.753 1.00 78.25 88 LYS A N 1
ATOM 673 C CA . LYS A 1 88 ? 36.377 -2.469 -20.176 1.00 78.25 88 LYS A CA 1
ATOM 674 C C . LYS A 1 88 ? 37.322 -2.855 -21.310 1.00 78.25 88 LYS A C 1
ATOM 676 O O . LYS A 1 88 ? 36.901 -3.482 -22.278 1.00 78.25 88 LYS A O 1
ATOM 681 N N . THR A 1 89 ? 38.571 -2.429 -21.219 1.00 68.38 89 THR A N 1
ATOM 682 C CA . THR A 1 89 ? 39.658 -2.932 -22.059 1.00 68.38 89 THR A CA 1
ATOM 683 C C . THR A 1 89 ? 40.178 -4.234 -21.453 1.00 68.38 89 THR A C 1
ATOM 685 O O . THR A 1 89 ? 40.310 -4.301 -20.236 1.00 68.38 89 THR A O 1
ATOM 688 N N . ASP A 1 90 ? 40.483 -5.239 -22.287 1.00 61.50 90 ASP A N 1
ATOM 689 C CA . ASP A 1 90 ? 41.082 -6.531 -21.871 1.00 61.50 90 ASP A CA 1
ATOM 690 C C . ASP A 1 90 ? 42.392 -6.368 -21.056 1.00 61.50 90 ASP A C 1
ATOM 692 O O . ASP A 1 90 ? 42.837 -7.318 -20.429 1.00 61.50 90 ASP A O 1
ATOM 696 N N . ASP A 1 91 ? 42.987 -5.168 -21.031 1.00 56.72 91 ASP A N 1
ATOM 697 C CA . ASP A 1 91 ? 44.200 -4.837 -20.264 1.00 56.72 91 ASP A CA 1
ATOM 698 C C . ASP A 1 91 ? 43.993 -4.738 -18.734 1.00 56.72 91 ASP A C 1
ATOM 700 O O . ASP A 1 91 ? 44.978 -4.749 -18.005 1.00 56.72 91 ASP A O 1
ATOM 704 N N . ASP A 1 92 ? 42.760 -4.630 -18.217 1.00 57.16 92 ASP A N 1
ATOM 705 C CA . ASP A 1 92 ? 42.517 -4.471 -16.762 1.00 57.16 92 ASP A CA 1
ATOM 706 C C . ASP A 1 92 ? 42.423 -5.814 -15.992 1.00 57.16 92 ASP A C 1
ATOM 708 O O . ASP A 1 92 ? 42.313 -5.803 -14.766 1.00 57.16 92 ASP A O 1
ATOM 712 N N . ASP A 1 93 ? 42.467 -6.966 -16.680 1.00 56.16 93 ASP A N 1
ATOM 713 C CA . ASP A 1 93 ? 42.364 -8.309 -16.074 1.00 56.16 93 ASP A CA 1
ATOM 714 C C . ASP A 1 93 ? 43.737 -9.034 -15.933 1.00 56.16 93 ASP A C 1
ATOM 716 O O . ASP A 1 93 ? 43.775 -10.185 -15.492 1.00 56.16 93 ASP A O 1
ATOM 720 N N . GLU A 1 94 ? 44.873 -8.390 -16.262 1.00 55.25 94 GLU A N 1
ATOM 721 C CA . GLU A 1 94 ? 46.237 -8.973 -16.165 1.00 55.25 94 GLU A CA 1
ATOM 722 C C . GLU A 1 94 ? 47.075 -8.506 -14.943 1.00 55.25 94 GLU A C 1
ATOM 724 O O . GLU A 1 94 ? 48.238 -8.889 -14.829 1.00 55.25 94 GLU A O 1
ATOM 729 N N . ASP A 1 95 ? 46.508 -7.753 -13.989 1.00 53.41 95 ASP A N 1
ATOM 730 C CA . ASP A 1 95 ? 47.253 -7.140 -12.863 1.00 53.41 95 ASP A CA 1
ATOM 731 C C . ASP A 1 95 ? 46.855 -7.658 -11.449 1.00 53.41 95 ASP A C 1
ATOM 733 O O . ASP A 1 95 ? 46.905 -6.915 -10.466 1.00 53.41 95 ASP A O 1
ATOM 737 N N . GLU A 1 96 ? 46.493 -8.939 -11.294 1.00 47.69 96 GLU A N 1
ATOM 738 C CA . GLU A 1 96 ? 46.344 -9.583 -9.967 1.00 47.69 96 GLU A CA 1
ATOM 739 C C . GLU A 1 96 ? 46.980 -10.998 -9.905 1.00 47.69 96 GLU A C 1
ATOM 741 O O . GLU A 1 96 ? 46.277 -12.010 -9.900 1.00 47.69 96 GLU A O 1
ATOM 746 N N . GLU A 1 97 ? 48.319 -11.071 -9.796 1.00 42.44 97 GLU A N 1
ATOM 747 C CA . GLU A 1 97 ? 49.073 -12.211 -9.213 1.00 42.44 97 GLU A CA 1
ATOM 748 C C . GLU A 1 97 ? 50.041 -11.745 -8.108 1.00 42.44 97 GLU A C 1
ATOM 750 O O . GLU A 1 97 ? 50.827 -10.796 -8.345 1.00 42.44 97 GLU A O 1
#